Protein AF-A0A0B1SS62-F1 (afdb_monomer)

InterPro domains:
  IPR000436 Sushi/SCR/CCP domain [PS50923] (1-24)
  IPR000436 Sushi/SCR/CCP domain [cd00033] (1-22)
  IPR035976 Sushi/SCR/CCP superfamily [SSF57535] (2-29)

Radius of gyration: 26.05 Å; Cα contacts (8 Å, |Δi|>4): 230; chains: 1; bounding box: 63×24×85 Å

Organism: Oesophagostomum dentatum (NCBI:txid61180)

Nearest PDB structures (foldseek):
  4kkd-assembly2_B  TM=5.296E-01  e=1.586E-02  Homo sapiens
  2qy0-assembly1_C  TM=4.701E-01  e=7.413E-02  Homo sapiens
  2qy0-assembly1_A  TM=4.670E-01  e=7.413E-02  Homo sapiens
  7mzt-assembly1_A  TM=5.098E-01  e=3.868E-01  Homo sapiens
  1e5g-assembly1_A  TM=4.797E-01  e=6.708E-01  Vaccinia virus Copenhagen

Mean predicted aligned error: 11.36 Å

Solvent-accessible surface area (backbone atoms only — not comparable to full-atom values): 8172 Å² total; per-residue (Å²): 112,52,69,59,96,72,79,49,80,45,98,87,77,45,62,79,62,67,86,52,45,81,61,85,54,64,12,77,36,63,77,67,36,80,94,50,24,36,41,44,46,70,80,35,73,60,32,47,62,77,39,71,32,38,50,45,45,72,33,87,63,9,52,57,63,95,46,80,73,62,37,38,33,36,20,39,82,58,76,42,97,88,74,48,46,54,37,55,52,74,75,83,93,68,40,53,64,41,68,71,53,81,78,82,90,50,93,54,54,44,78,50,59,66,94,83,50,43,38,85,83,54,65,70,48,78,45,76,55,75,87,124

Structure (mmCIF, N/CA/C/O backbone):
data_AF-A0A0B1SS62-F1
#
_entry.id   AF-A0A0B1SS62-F1
#
loop_
_atom_site.group_PDB
_atom_site.id
_atom_site.type_symbol
_atom_site.label_atom_id
_atom_site.label_alt_id
_atom_site.label_comp_id
_atom_site.label_asym_id
_atom_site.label_entity_id
_atom_site.label_seq_id
_atom_site.pdbx_PDB_ins_code
_atom_site.Cartn_x
_atom_site.Cartn_y
_atom_s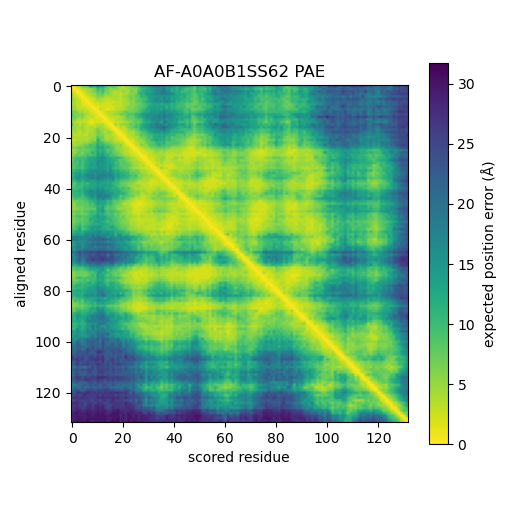ite.Cartn_z
_atom_site.occupancy
_atom_site.B_iso_or_equiv
_atom_site.auth_seq_id
_atom_site.auth_comp_id
_atom_site.auth_asym_id
_atom_site.auth_atom_id
_atom_site.pdbx_PDB_model_num
ATOM 1 N N . MET A 1 1 ? -13.873 -5.928 16.257 1.00 73.50 1 MET A N 1
ATOM 2 C CA . MET A 1 1 ? -14.936 -5.402 17.144 1.00 73.50 1 MET A CA 1
ATOM 3 C C . MET A 1 1 ? -14.790 -6.056 18.505 1.00 73.50 1 MET A C 1
ATOM 5 O O . MET A 1 1 ? -14.318 -7.184 18.557 1.00 73.50 1 MET A O 1
ATOM 9 N N . MET A 1 2 ? -15.116 -5.360 19.589 1.00 80.25 2 MET A N 1
ATOM 10 C CA . MET A 1 2 ? -15.029 -5.919 20.940 1.00 80.25 2 MET A CA 1
ATOM 11 C C . MET A 1 2 ? -16.283 -5.563 21.739 1.00 80.25 2 MET A C 1
ATOM 13 O O . MET A 1 2 ? -16.596 -4.390 21.922 1.00 80.25 2 MET A O 1
ATOM 17 N N . GLY A 1 3 ? -17.017 -6.585 22.173 1.00 82.12 3 GLY A N 1
ATOM 18 C CA . GLY A 1 3 ? -18.322 -6.451 22.822 1.00 82.12 3 GLY A CA 1
ATOM 19 C C . GLY A 1 3 ? -19.383 -7.363 22.194 1.00 82.12 3 GLY A C 1
ATOM 20 O O . GLY A 1 3 ? -19.057 -8.136 21.292 1.00 82.12 3 GLY A O 1
ATOM 21 N N . PRO A 1 4 ? -20.632 -7.300 22.683 1.00 82.12 4 PRO A N 1
ATOM 22 C CA . PRO A 1 4 ? -21.727 -8.143 22.207 1.00 82.12 4 PRO A CA 1
ATOM 23 C C . PRO A 1 4 ? -22.203 -7.734 20.802 1.00 82.12 4 PRO A C 1
ATOM 25 O O . PRO A 1 4 ? -22.292 -6.546 20.495 1.00 82.12 4 PRO A O 1
ATOM 28 N N . GLU A 1 5 ? -22.540 -8.721 19.962 1.00 82.19 5 GLU A N 1
ATOM 29 C CA . GLU A 1 5 ? -23.050 -8.493 18.595 1.00 82.19 5 GLU A CA 1
ATOM 30 C C . GLU A 1 5 ? -24.480 -7.934 18.575 1.00 82.19 5 GLU A C 1
ATOM 32 O O . GLU A 1 5 ? -24.877 -7.260 17.628 1.00 82.19 5 GLU A O 1
ATOM 37 N N . PHE A 1 6 ? -25.252 -8.181 19.635 1.00 84.06 6 PHE A N 1
ATOM 38 C CA . PHE A 1 6 ? -26.603 -7.660 19.793 1.00 84.06 6 PHE A CA 1
ATOM 39 C C . PHE A 1 6 ? -26.855 -7.223 21.235 1.00 84.06 6 PHE A C 1
ATOM 41 O O . PHE A 1 6 ? -26.345 -7.809 22.190 1.00 84.06 6 PHE A O 1
ATOM 48 N N . LEU A 1 7 ? -27.677 -6.187 21.387 1.00 90.25 7 LEU A N 1
ATOM 49 C CA . LEU A 1 7 ? -28.148 -5.696 22.674 1.00 90.25 7 LEU A CA 1
ATOM 50 C C . LEU A 1 7 ? -29.660 -5.839 22.742 1.00 90.25 7 LEU A C 1
ATOM 52 O O . LEU A 1 7 ? -30.372 -5.489 21.802 1.00 90.25 7 LEU A O 1
ATOM 56 N N . GLN A 1 8 ? -30.147 -6.334 23.876 1.00 91.12 8 GLN A N 1
ATOM 57 C CA . GLN A 1 8 ? -31.572 -6.504 24.125 1.00 91.12 8 GLN A CA 1
ATOM 58 C C . GLN A 1 8 ? -32.011 -5.599 25.274 1.00 91.12 8 GLN A C 1
ATOM 60 O O . GLN A 1 8 ? -31.356 -5.559 26.317 1.00 91.12 8 GLN A O 1
ATOM 65 N N . CYS A 1 9 ? -33.118 -4.885 25.081 1.00 92.12 9 CYS A N 1
ATOM 66 C CA . CYS A 1 9 ? -33.763 -4.120 26.141 1.00 92.12 9 CYS A CA 1
ATOM 67 C C . CYS A 1 9 ? -34.567 -5.076 27.034 1.00 92.12 9 CYS A C 1
ATOM 69 O O . CYS A 1 9 ? -35.380 -5.860 26.536 1.00 92.12 9 CYS A O 1
ATOM 71 N N . LEU A 1 10 ? -34.305 -5.050 28.339 1.00 93.19 10 LEU A N 1
ATOM 72 C CA . LEU A 1 10 ? -35.015 -5.849 29.335 1.00 93.19 10 LEU A CA 1
ATOM 73 C C . LEU A 1 10 ? -36.288 -5.130 29.806 1.00 93.19 10 LEU A C 1
ATOM 75 O O . LEU A 1 10 ? -36.411 -3.912 29.699 1.00 93.19 10 LEU A O 1
ATOM 79 N N . SER A 1 11 ? -37.219 -5.883 30.398 1.00 93.62 11 SER A N 1
ATOM 80 C CA . SER A 1 11 ? -38.458 -5.347 30.988 1.00 93.62 11 SER A CA 1
ATOM 81 C C . SER A 1 11 ? -38.222 -4.351 32.128 1.00 93.62 11 SER A C 1
ATOM 83 O O . SER A 1 11 ? -39.097 -3.545 32.420 1.00 93.62 11 SER A O 1
ATOM 85 N N . ASP A 1 12 ? -37.039 -4.391 32.742 1.00 93.44 12 ASP A N 1
ATOM 86 C CA . ASP A 1 12 ? -36.588 -3.456 33.780 1.00 93.44 12 ASP A CA 1
ATOM 87 C C . ASP A 1 12 ? -36.119 -2.099 33.207 1.00 93.44 12 ASP A C 1
ATOM 89 O O . ASP A 1 12 ? -35.700 -1.213 33.946 1.00 93.44 12 ASP A O 1
ATOM 93 N N . GLY A 1 13 ? -36.148 -1.924 31.878 1.00 91.19 13 GLY A N 1
ATOM 94 C CA . GLY A 1 13 ? -35.708 -0.700 31.196 1.00 91.19 13 GLY A CA 1
ATOM 95 C C . GLY A 1 13 ? -34.190 -0.572 31.026 1.00 91.19 13 GLY A C 1
ATOM 96 O O . GLY A 1 13 ? -33.708 0.456 30.555 1.00 91.19 13 GLY A O 1
ATOM 97 N N . MET A 1 14 ? -33.428 -1.608 31.386 1.00 92.56 14 MET A N 1
ATOM 98 C CA . MET A 1 14 ? -31.974 -1.676 31.208 1.00 92.56 14 MET A CA 1
ATOM 99 C C . MET A 1 14 ? -31.587 -2.498 29.972 1.00 92.56 14 MET A C 1
ATOM 101 O O . MET A 1 14 ? -32.334 -3.366 29.522 1.00 92.56 14 MET A O 1
ATOM 105 N N . TRP A 1 15 ? -30.393 -2.248 29.432 1.00 89.69 15 TRP A N 1
ATOM 106 C CA . TRP A 1 15 ? -29.810 -3.049 28.352 1.00 89.69 15 TRP A CA 1
ATOM 107 C C . TRP A 1 15 ? -29.090 -4.286 28.905 1.00 89.69 15 TRP A C 1
ATOM 109 O O . TRP A 1 15 ? -28.407 -4.200 29.922 1.00 89.69 15 TRP A O 1
ATOM 119 N N . ASN A 1 16 ? -29.188 -5.425 28.209 1.00 89.75 16 ASN A N 1
ATOM 120 C CA . ASN A 1 16 ? -28.555 -6.706 28.578 1.00 89.75 16 ASN A CA 1
ATOM 121 C C . ASN A 1 16 ? -27.026 -6.735 28.338 1.00 89.75 16 ASN A C 1
ATOM 123 O O . ASN A 1 16 ? -26.435 -7.778 28.079 1.00 89.75 16 ASN A O 1
ATOM 127 N N . GLY A 1 17 ? -26.380 -5.572 28.341 1.00 85.56 17 GLY A N 1
ATOM 128 C CA . GLY A 1 17 ? -24.967 -5.409 28.028 1.00 85.56 17 GLY A CA 1
ATOM 129 C C . GLY A 1 17 ? -24.618 -3.967 27.678 1.00 85.56 17 GLY A C 1
ATOM 130 O O . GLY A 1 17 ? -25.476 -3.083 27.642 1.00 85.56 17 GLY A O 1
ATOM 131 N N . THR A 1 18 ? -23.340 -3.735 27.406 1.00 86.75 18 THR A N 1
ATOM 132 C CA . THR A 1 18 ? -22.802 -2.430 27.008 1.00 86.75 18 THR A CA 1
ATOM 133 C C . THR A 1 18 ? -22.655 -2.343 25.493 1.00 86.75 18 THR A C 1
ATOM 135 O O . THR A 1 18 ? -22.432 -3.355 24.827 1.00 86.75 18 THR A O 1
ATOM 138 N N . ALA A 1 19 ? -22.740 -1.126 24.948 1.00 84.38 19 ALA A N 1
ATOM 139 C CA . ALA A 1 19 ? -22.456 -0.871 23.538 1.00 84.38 19 ALA A CA 1
ATOM 140 C C . ALA A 1 19 ? -21.085 -1.454 23.141 1.00 84.38 19 ALA A C 1
ATOM 142 O O . ALA A 1 19 ? -20.107 -1.239 23.867 1.00 84.38 19 ALA A O 1
ATOM 143 N N . PRO A 1 20 ? -20.996 -2.197 22.023 1.00 86.31 20 PRO A N 1
ATOM 144 C CA . PRO A 1 20 ? -19.726 -2.722 21.555 1.00 86.31 20 PRO A CA 1
ATOM 145 C C . PRO A 1 20 ? -18.805 -1.590 21.095 1.00 86.31 20 PRO A C 1
ATOM 147 O O . PRO A 1 20 ? -19.249 -0.556 20.596 1.00 86.31 20 PRO A O 1
ATOM 150 N N . PHE A 1 21 ? -17.501 -1.813 21.226 1.00 84.12 21 PHE A N 1
ATOM 151 C CA . PHE A 1 21 ? -16.473 -0.899 20.750 1.00 84.12 21 PHE A CA 1
ATOM 152 C C . PHE A 1 21 ? -15.942 -1.342 19.383 1.00 84.12 21 PHE A C 1
ATOM 154 O O . PHE A 1 21 ? -15.584 -2.508 19.157 1.00 84.12 21 PHE A O 1
ATOM 161 N N . CYS A 1 22 ? -15.842 -0.379 18.467 1.00 82.75 22 CYS A N 1
ATOM 162 C CA . CYS A 1 22 ? -15.174 -0.562 17.187 1.00 82.75 22 CYS A CA 1
ATOM 163 C C . CYS A 1 22 ? -13.665 -0.415 17.379 1.00 82.75 22 CYS A C 1
ATOM 165 O O . CYS A 1 22 ? -13.167 0.666 17.687 1.00 82.75 22 CYS A O 1
ATOM 167 N N . LEU A 1 23 ? -12.939 -1.514 17.182 1.00 82.12 23 LEU A N 1
ATOM 168 C CA . LEU A 1 23 ? -11.488 -1.464 17.063 1.00 82.12 23 LEU A CA 1
ATOM 169 C C . LEU A 1 23 ? -11.123 -0.946 15.669 1.00 82.12 23 LEU A C 1
ATOM 171 O O . LEU A 1 23 ? -11.725 -1.410 14.697 1.00 82.12 23 LEU A O 1
ATOM 175 N N . PRO A 1 24 ? -10.158 -0.019 15.554 1.00 79.38 24 PRO A N 1
ATOM 176 C CA . PRO A 1 24 ? -9.687 0.434 14.258 1.00 79.38 24 PRO A CA 1
ATOM 177 C C . PRO A 1 24 ? -9.053 -0.744 13.520 1.00 79.38 24 PRO A C 1
ATOM 179 O O . PRO A 1 24 ? -8.154 -1.407 14.038 1.00 79.38 24 PRO A O 1
ATOM 182 N N . ALA A 1 25 ? -9.533 -1.005 12.309 1.00 84.94 25 ALA A N 1
ATOM 183 C CA . ALA A 1 25 ? -8.927 -2.004 11.451 1.00 84.94 25 ALA A CA 1
ATOM 184 C C . ALA A 1 25 ? -7.561 -1.524 10.952 1.00 84.94 25 ALA A C 1
ATOM 186 O O . ALA A 1 25 ? -7.338 -0.326 10.737 1.00 84.94 25 ALA A O 1
ATOM 187 N N . THR A 1 26 ? -6.649 -2.470 10.763 1.00 89.69 26 THR A N 1
ATOM 188 C CA . THR A 1 26 ? -5.303 -2.210 10.260 1.00 89.69 26 THR A CA 1
ATOM 189 C C . THR A 1 26 ? -5.010 -3.113 9.071 1.00 89.69 26 THR A C 1
ATOM 191 O O . THR A 1 26 ? -5.347 -4.294 9.060 1.00 89.69 26 THR A O 1
ATOM 194 N N . CYS A 1 27 ? -4.376 -2.543 8.054 1.00 89.75 27 CYS A N 1
ATOM 195 C CA . CYS A 1 27 ? -3.832 -3.276 6.924 1.00 89.75 27 CYS A CA 1
ATOM 196 C C . CYS A 1 27 ? -2.356 -3.581 7.164 1.00 89.75 27 CYS A C 1
ATOM 198 O O . CYS A 1 27 ? -1.636 -2.803 7.801 1.00 89.75 27 CYS A O 1
ATOM 200 N N . GLN A 1 28 ? -1.885 -4.675 6.572 1.00 88.75 28 GLN A N 1
ATOM 201 C CA . GLN A 1 28 ? -0.459 -4.956 6.473 1.00 88.75 28 GLN A CA 1
ATOM 202 C C . GLN A 1 28 ? 0.221 -3.839 5.673 1.00 88.75 28 GLN A C 1
ATOM 204 O O . GLN A 1 28 ? -0.136 -3.590 4.524 1.00 88.75 28 GLN A O 1
ATOM 209 N N . GLY A 1 29 ? 1.184 -3.159 6.290 1.00 85.94 29 GLY A N 1
ATOM 210 C CA . GLY A 1 29 ? 1.990 -2.134 5.640 1.00 85.94 29 GLY A CA 1
ATOM 211 C C . GLY A 1 29 ? 3.023 -2.736 4.692 1.00 85.94 29 GLY A C 1
ATOM 212 O O . GLY A 1 29 ? 3.335 -3.930 4.751 1.00 85.94 29 GLY A O 1
ATOM 213 N N . LEU A 1 30 ? 3.559 -1.895 3.811 1.00 86.19 30 LEU A N 1
ATOM 214 C CA . LEU A 1 30 ? 4.626 -2.284 2.899 1.00 86.19 30 LEU A CA 1
ATOM 215 C C . LEU A 1 30 ? 5.993 -2.035 3.524 1.00 86.19 30 LEU A C 1
ATOM 217 O O . LEU A 1 30 ? 6.207 -1.039 4.212 1.00 86.19 30 LEU A O 1
ATOM 221 N N . LYS A 1 31 ? 6.938 -2.913 3.199 1.00 86.19 31 LYS A N 1
ATOM 222 C CA . LYS A 1 31 ? 8.341 -2.740 3.555 1.00 86.19 31 LYS A CA 1
ATOM 223 C C . LYS A 1 31 ? 9.113 -2.140 2.385 1.00 86.19 31 LYS A C 1
ATOM 225 O O . LYS A 1 31 ? 8.828 -2.439 1.225 1.00 86.19 31 LYS A O 1
ATOM 230 N N . ASN A 1 32 ? 10.109 -1.323 2.704 1.00 87.44 32 ASN A N 1
ATOM 231 C CA . ASN A 1 32 ? 11.088 -0.864 1.731 1.00 87.44 32 ASN A CA 1
ATOM 232 C C . ASN A 1 32 ? 11.829 -2.055 1.081 1.00 87.44 32 ASN A C 1
ATOM 234 O O . ASN A 1 32 ? 12.026 -3.113 1.684 1.00 87.44 32 ASN A O 1
ATOM 238 N N . ASN A 1 33 ? 12.228 -1.893 -0.179 1.00 87.44 33 ASN A N 1
ATOM 239 C CA . ASN A 1 33 ? 13.051 -2.870 -0.882 1.00 87.44 33 ASN A CA 1
ATOM 240 C C . ASN A 1 33 ? 14.130 -2.157 -1.701 1.00 87.44 33 ASN A C 1
ATOM 242 O O . ASN A 1 33 ? 13.934 -1.789 -2.863 1.00 87.44 33 ASN A O 1
ATOM 246 N N . SER A 1 34 ? 15.301 -1.997 -1.083 1.00 85.12 34 SER A N 1
ATOM 247 C CA . SER A 1 34 ? 16.458 -1.330 -1.686 1.00 85.12 34 SER A CA 1
ATOM 248 C C . SER A 1 34 ? 17.012 -2.058 -2.913 1.00 85.12 34 SER A C 1
ATOM 250 O O . SER A 1 34 ? 17.583 -1.410 -3.780 1.00 85.12 34 SER A O 1
ATOM 252 N N . SER A 1 35 ? 16.817 -3.376 -3.044 1.00 83.06 35 SER A N 1
ATOM 253 C CA . SER A 1 35 ? 17.244 -4.136 -4.233 1.00 83.06 35 SER A CA 1
ATOM 254 C C . SER A 1 35 ? 16.442 -3.773 -5.486 1.00 83.06 35 SER A C 1
ATOM 256 O O . SER A 1 35 ? 16.872 -4.048 -6.608 1.00 83.06 35 SER A O 1
ATOM 258 N N . VAL A 1 36 ? 15.261 -3.180 -5.300 1.00 82.75 36 VAL A N 1
ATOM 259 C CA . VAL A 1 36 ? 14.365 -2.747 -6.375 1.00 82.75 36 VAL A CA 1
ATOM 260 C C . VAL A 1 36 ? 14.253 -1.226 -6.468 1.00 82.75 36 VAL A C 1
ATOM 262 O O . VAL A 1 36 ? 13.755 -0.711 -7.466 1.00 82.75 36 VAL A O 1
ATOM 265 N N . GLY A 1 37 ? 14.778 -0.502 -5.481 1.00 84.25 37 GLY A N 1
ATOM 266 C CA . GLY A 1 37 ? 14.581 0.937 -5.363 1.00 84.25 37 GLY A CA 1
ATOM 267 C C . GLY A 1 37 ? 13.183 1.310 -4.892 1.00 84.25 37 GLY A C 1
ATOM 268 O O . GLY A 1 37 ? 12.748 2.425 -5.148 1.00 84.25 37 GLY A O 1
ATOM 269 N N . LEU A 1 38 ? 12.460 0.388 -4.256 1.00 88.38 38 LEU A N 1
ATOM 270 C CA . LEU A 1 38 ? 11.119 0.628 -3.737 1.00 88.38 38 LEU A CA 1
ATOM 271 C C . LEU A 1 38 ? 11.225 1.270 -2.351 1.00 88.38 38 LEU A C 1
ATOM 273 O O . LEU A 1 38 ? 11.645 0.621 -1.390 1.00 88.38 38 LEU A O 1
ATOM 277 N N . PHE A 1 39 ? 10.816 2.528 -2.242 1.00 88.69 39 PHE A N 1
ATOM 278 C CA . PHE A 1 39 ? 10.732 3.255 -0.983 1.00 88.69 39 PHE A CA 1
ATOM 279 C C . PHE A 1 39 ? 9.273 3.537 -0.632 1.00 88.69 39 PHE A C 1
ATOM 281 O O . PHE A 1 39 ? 8.490 3.922 -1.498 1.00 88.69 39 PHE A O 1
ATOM 288 N N . VAL A 1 40 ? 8.904 3.347 0.635 1.00 89.19 40 VAL A N 1
ATOM 289 C CA . VAL A 1 40 ? 7.537 3.572 1.115 1.00 89.19 40 VAL A CA 1
ATOM 290 C C . VAL A 1 40 ? 7.570 4.537 2.290 1.00 89.19 40 VAL A C 1
ATOM 292 O O . VAL A 1 40 ? 8.383 4.372 3.196 1.00 89.19 40 VAL A O 1
ATOM 295 N N . SER A 1 41 ? 6.688 5.536 2.281 1.00 88.62 41 SER A N 1
ATOM 296 C CA . SER A 1 41 ? 6.566 6.511 3.364 1.00 88.62 41 SER A CA 1
ATOM 297 C C . SER A 1 41 ? 5.100 6.726 3.764 1.00 88.62 41 SER A C 1
ATOM 299 O O . SER A 1 41 ? 4.288 7.042 2.887 1.00 88.62 41 SER A O 1
ATOM 301 N N . PRO A 1 42 ? 4.740 6.596 5.057 1.00 85.12 42 PRO A N 1
ATOM 302 C CA . PRO A 1 42 ? 5.616 6.260 6.185 1.00 85.12 42 PRO A CA 1
ATOM 303 C C . PRO A 1 42 ? 5.972 4.760 6.243 1.00 85.12 42 PRO A C 1
ATOM 305 O O . PRO A 1 42 ? 5.157 3.906 5.894 1.00 85.12 42 PRO A O 1
ATOM 308 N N . GLU A 1 43 ? 7.178 4.435 6.721 1.00 81.62 43 GLU A N 1
ATOM 309 C CA . GLU A 1 43 ? 7.660 3.053 6.884 1.00 81.62 43 GLU A CA 1
ATOM 310 C C . GLU A 1 43 ? 7.048 2.402 8.135 1.00 81.62 43 GLU A C 1
ATOM 312 O O . GLU A 1 43 ? 7.701 2.205 9.157 1.00 81.62 43 GLU A O 1
ATOM 317 N N . ASN A 1 44 ? 5.752 2.106 8.073 1.00 85.56 44 ASN A N 1
ATOM 318 C CA . ASN A 1 44 ? 5.049 1.388 9.128 1.00 85.56 44 ASN A CA 1
ATOM 319 C C . ASN A 1 44 ? 4.721 -0.035 8.687 1.00 85.56 44 ASN A C 1
ATOM 321 O O . ASN A 1 44 ? 4.209 -0.261 7.592 1.00 85.56 44 ASN A O 1
ATOM 325 N N . SER A 1 45 ? 4.922 -0.993 9.594 1.00 84.75 45 SER A N 1
ATOM 326 C CA . SER A 1 45 ? 4.502 -2.383 9.387 1.00 84.75 45 SER A CA 1
ATOM 327 C C . SER A 1 45 ? 2.980 -2.540 9.320 1.00 84.75 45 SER A C 1
ATOM 329 O O . SER A 1 45 ? 2.498 -3.521 8.761 1.00 84.75 45 SER A O 1
ATOM 331 N N . THR A 1 46 ? 2.217 -1.594 9.873 1.00 89.19 46 THR A N 1
ATOM 332 C CA . THR A 1 46 ? 0.747 -1.598 9.881 1.00 89.19 46 THR A CA 1
ATOM 333 C C . THR A 1 46 ? 0.201 -0.216 9.559 1.00 89.19 46 THR A C 1
ATOM 335 O O . THR A 1 46 ? 0.663 0.779 10.115 1.00 89.19 46 THR A O 1
ATOM 338 N N . VAL A 1 47 ? -0.814 -0.164 8.702 1.00 90.12 47 VAL A N 1
ATOM 339 C CA . VAL A 1 47 ? -1.466 1.072 8.253 1.00 90.12 47 VAL A CA 1
ATOM 340 C C . VAL A 1 47 ? -2.895 1.070 8.777 1.00 90.12 47 VAL A C 1
ATOM 342 O O . VAL A 1 47 ? -3.621 0.103 8.564 1.00 90.12 47 VAL A O 1
ATOM 345 N N . ALA A 1 48 ? -3.305 2.119 9.490 1.00 90.38 48 ALA A N 1
ATOM 346 C CA . ALA A 1 48 ? -4.681 2.221 9.972 1.00 90.38 48 ALA A CA 1
ATOM 347 C C . ALA A 1 48 ? -5.660 2.419 8.804 1.00 90.38 48 ALA A C 1
ATOM 349 O O . ALA A 1 48 ? -5.309 3.012 7.784 1.00 90.38 48 ALA A O 1
ATOM 350 N N . HIS A 1 49 ? -6.894 1.944 8.958 1.00 89.94 49 HIS A N 1
ATOM 351 C CA . HIS A 1 49 ? -7.947 2.140 7.964 1.00 89.94 49 HIS A CA 1
ATOM 352 C C . HIS A 1 49 ? -8.119 3.625 7.593 1.00 89.94 49 HIS A C 1
ATOM 354 O O . HIS A 1 49 ? -8.193 4.486 8.471 1.00 89.94 49 HIS A O 1
ATOM 360 N N . GLY A 1 50 ? -8.160 3.922 6.291 1.00 87.62 50 GLY A N 1
ATOM 361 C CA . GLY A 1 50 ? -8.225 5.283 5.748 1.00 87.62 50 GLY A CA 1
ATOM 362 C C . GLY A 1 50 ? -6.903 6.063 5.763 1.00 87.62 50 GLY A C 1
ATOM 363 O O . GLY A 1 50 ? -6.872 7.215 5.339 1.00 87.62 50 GLY A O 1
ATOM 364 N N . GLN A 1 51 ? -5.799 5.482 6.245 1.00 89.75 51 GLN A N 1
ATOM 365 C CA . GLN A 1 51 ? -4.470 6.068 6.062 1.00 89.75 51 GLN A CA 1
ATOM 366 C C . GLN A 1 51 ? -3.903 5.688 4.695 1.00 89.75 51 GLN A C 1
ATOM 368 O O . GLN A 1 51 ? -4.117 4.574 4.202 1.00 89.75 51 GLN A O 1
ATOM 373 N N . ASN A 1 52 ? -3.136 6.614 4.117 1.00 88.38 52 ASN A N 1
ATOM 374 C CA . ASN A 1 52 ? -2.408 6.389 2.881 1.00 88.38 52 ASN A CA 1
ATOM 375 C C . ASN A 1 52 ? -0.905 6.219 3.126 1.00 88.38 52 ASN A C 1
ATOM 377 O O . ASN A 1 52 ? -0.331 6.733 4.085 1.00 88.38 52 ASN A O 1
ATOM 381 N N . VAL A 1 53 ? -0.275 5.461 2.238 1.00 89.62 53 VAL A N 1
ATOM 382 C CA . VAL A 1 53 ? 1.174 5.319 2.148 1.00 89.62 53 VAL A CA 1
ATOM 383 C C . VAL A 1 53 ? 1.607 5.707 0.747 1.00 89.62 53 VAL A C 1
ATOM 385 O O . VAL A 1 53 ? 0.956 5.353 -0.233 1.00 89.62 53 VAL A O 1
ATOM 388 N N . SER A 1 54 ? 2.703 6.443 0.655 1.00 88.31 54 SER A N 1
ATOM 389 C CA . SER A 1 54 ? 3.326 6.845 -0.603 1.00 88.31 54 SER A CA 1
ATOM 390 C C . SER A 1 54 ? 4.407 5.846 -1.001 1.00 88.31 54 SER A C 1
ATOM 392 O O . SER A 1 54 ? 5.146 5.354 -0.152 1.00 88.31 54 SER A O 1
ATOM 394 N N . ILE A 1 55 ? 4.484 5.537 -2.289 1.00 87.56 55 ILE A N 1
ATOM 395 C CA . ILE A 1 55 ? 5.414 4.600 -2.906 1.00 87.56 55 ILE A CA 1
ATOM 396 C C . ILE A 1 55 ? 6.254 5.378 -3.910 1.00 87.56 55 ILE A C 1
ATOM 398 O O . ILE A 1 55 ? 5.734 5.964 -4.857 1.00 87.56 55 ILE A O 1
ATOM 402 N N . VAL A 1 56 ? 7.566 5.344 -3.725 1.00 86.75 56 VAL A N 1
ATOM 403 C CA . VAL A 1 56 ? 8.532 6.041 -4.567 1.00 86.75 56 VAL A CA 1
ATOM 404 C C . VAL A 1 56 ? 9.545 5.032 -5.088 1.00 86.75 56 VAL A C 1
ATOM 406 O O . VAL A 1 56 ? 10.214 4.357 -4.310 1.00 86.75 56 VAL A O 1
ATOM 409 N N . CYS A 1 57 ? 9.666 4.941 -6.410 1.00 87.38 57 CYS A N 1
ATOM 410 C CA . CYS A 1 57 ? 10.700 4.146 -7.063 1.00 87.38 57 CYS A CA 1
ATOM 411 C C . CYS A 1 57 ? 11.916 5.039 -7.348 1.00 87.38 57 CYS A C 1
ATOM 413 O O . CYS A 1 57 ? 11.800 6.028 -8.069 1.00 87.38 57 CYS A O 1
ATOM 415 N N . THR A 1 58 ? 13.075 4.716 -6.777 1.00 85.81 58 THR A N 1
ATOM 416 C CA . THR A 1 58 ? 14.302 5.527 -6.891 1.00 85.81 58 THR A CA 1
ATOM 417 C C . THR A 1 58 ? 15.211 5.102 -8.047 1.00 85.81 58 THR A C 1
ATOM 419 O O . THR A 1 58 ? 16.073 5.868 -8.472 1.00 85.81 58 THR A O 1
ATOM 422 N N . HIS A 1 59 ? 15.032 3.892 -8.583 1.00 85.50 59 HIS A N 1
ATOM 423 C CA . HIS A 1 59 ? 15.842 3.374 -9.684 1.00 85.50 59 HIS A CA 1
ATOM 424 C C . HIS A 1 59 ? 15.347 3.898 -11.039 1.00 85.50 59 HIS A C 1
ATOM 426 O O . HIS A 1 59 ? 14.204 3.672 -11.423 1.00 85.50 59 HIS A O 1
ATOM 432 N N . GLN A 1 60 ? 16.243 4.515 -11.818 1.00 77.19 60 GLN A N 1
ATOM 433 C CA . GLN A 1 60 ? 15.929 5.079 -13.144 1.00 77.19 60 GLN A CA 1
ATOM 434 C C . GLN A 1 60 ? 15.379 4.034 -14.130 1.00 77.19 60 GLN A C 1
ATOM 436 O O . GLN A 1 60 ? 14.505 4.325 -14.938 1.00 77.19 60 GLN A O 1
ATOM 441 N N . ASN A 1 61 ? 15.862 2.794 -14.042 1.00 79.69 61 ASN A N 1
ATOM 442 C CA . ASN A 1 61 ? 15.450 1.681 -14.901 1.00 79.69 61 ASN A CA 1
ATOM 443 C C . ASN A 1 61 ? 14.195 0.943 -14.397 1.00 79.69 61 ASN A C 1
ATOM 445 O O . ASN A 1 61 ? 13.787 -0.052 -14.999 1.00 79.69 61 ASN A O 1
ATOM 449 N N . ARG A 1 62 ? 13.612 1.393 -13.280 1.00 82.88 62 ARG A N 1
ATOM 450 C CA . ARG A 1 62 ? 12.408 0.831 -12.656 1.00 82.88 62 ARG A CA 1
ATOM 451 C C . ARG A 1 62 ? 11.447 1.964 -12.296 1.00 82.88 62 ARG A C 1
ATOM 453 O O . ARG A 1 62 ? 11.319 2.303 -11.119 1.00 82.88 62 ARG A O 1
ATOM 460 N N . PRO A 1 63 ? 10.817 2.606 -13.294 1.00 79.19 63 PRO A N 1
ATOM 461 C CA . PRO A 1 63 ? 9.857 3.661 -13.018 1.00 79.19 63 PRO A CA 1
ATOM 462 C C . PRO A 1 63 ? 8.664 3.108 -12.232 1.00 79.19 63 PRO A C 1
ATOM 464 O O . PRO A 1 63 ? 8.268 1.950 -12.389 1.00 79.19 63 PRO A O 1
ATOM 467 N N . ALA A 1 64 ? 8.069 3.959 -11.397 1.00 74.75 64 ALA A N 1
ATOM 468 C CA . ALA A 1 64 ? 6.783 3.645 -10.795 1.00 74.75 64 ALA A CA 1
ATOM 469 C C . ALA A 1 64 ? 5.737 3.426 -11.898 1.00 74.75 64 ALA A C 1
ATOM 471 O O . ALA A 1 64 ? 5.818 4.014 -12.980 1.00 74.75 64 ALA A O 1
ATOM 472 N N . HIS A 1 65 ? 4.742 2.584 -11.622 1.00 74.50 65 HIS A N 1
ATOM 473 C CA . HIS A 1 65 ? 3.640 2.370 -12.555 1.00 74.50 65 HIS A CA 1
ATOM 474 C C . HIS A 1 65 ? 3.012 3.721 -12.948 1.00 74.50 65 HIS A C 1
ATOM 476 O O . HIS A 1 65 ? 2.737 4.547 -12.081 1.00 74.50 65 HIS A O 1
ATOM 482 N N . SER A 1 6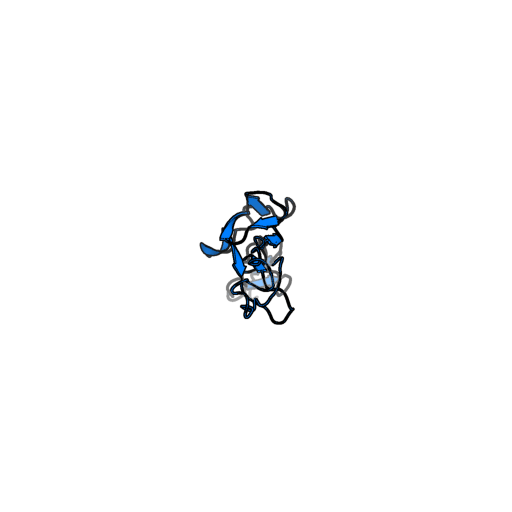6 ? 2.765 3.931 -14.247 1.00 64.94 66 SER A N 1
ATOM 483 C CA . SER A 1 66 ? 2.392 5.235 -14.840 1.00 64.94 66 SER A CA 1
ATOM 484 C C . SER A 1 66 ? 1.043 5.821 -14.384 1.00 64.94 66 SER A C 1
ATOM 486 O O . SER A 1 66 ? 0.596 6.828 -14.934 1.00 64.94 66 SER A O 1
ATOM 488 N N . SER A 1 67 ? 0.350 5.211 -13.423 1.00 66.75 67 SER A N 1
ATOM 489 C CA . SER A 1 67 ? -0.900 5.741 -12.889 1.00 66.75 67 SER A CA 1
ATOM 490 C C . SER A 1 67 ? -0.643 6.588 -11.634 1.00 66.75 67 SER A C 1
ATOM 492 O O . SER A 1 67 ? 0.034 6.132 -10.714 1.00 66.75 67 SER A O 1
ATOM 494 N N . PRO A 1 68 ? -1.233 7.794 -11.527 1.00 63.44 68 PRO A N 1
ATOM 495 C CA . PRO A 1 68 ? -1.079 8.657 -10.348 1.00 63.44 68 PRO A CA 1
ATOM 496 C C . PRO A 1 68 ? -1.598 7.989 -9.063 1.00 63.44 68 PRO A C 1
ATOM 498 O O . PRO A 1 68 ? -1.046 8.190 -7.986 1.00 63.44 68 PRO A O 1
ATOM 501 N N . LEU A 1 69 ? -2.596 7.110 -9.200 1.00 61.88 69 LEU A N 1
ATOM 502 C CA . LEU A 1 69 ? -3.135 6.258 -8.134 1.00 61.88 69 LEU A CA 1
ATOM 503 C C . LEU A 1 69 ? -2.205 5.091 -7.757 1.00 61.88 69 LEU A C 1
ATOM 505 O O . LEU A 1 69 ? -2.434 4.429 -6.755 1.00 61.88 69 LEU A O 1
ATOM 509 N N . SER A 1 70 ? -1.165 4.802 -8.547 1.00 65.69 70 SER A N 1
ATOM 510 C CA . SER A 1 70 ? -0.180 3.777 -8.190 1.00 65.69 70 SER A CA 1
ATOM 511 C C . SER A 1 70 ? 0.893 4.297 -7.236 1.00 65.69 70 SER A C 1
ATOM 513 O O . SER A 1 70 ? 1.530 3.477 -6.577 1.00 65.69 70 SER A O 1
ATOM 515 N N . SER A 1 71 ? 1.074 5.619 -7.151 1.00 78.94 71 SER A N 1
ATOM 516 C CA . SER A 1 71 ? 2.056 6.272 -6.275 1.00 78.94 71 SER A CA 1
ATOM 517 C C . SER A 1 71 ? 1.644 6.247 -4.803 1.00 78.94 71 SER A C 1
ATOM 519 O O . SER A 1 71 ? 2.480 6.393 -3.922 1.00 78.94 71 SER A O 1
ATOM 521 N N . PHE A 1 72 ? 0.365 6.028 -4.502 1.00 85.50 72 PHE A N 1
ATOM 522 C CA . PHE A 1 72 ? -0.094 5.864 -3.130 1.00 85.50 72 PHE A CA 1
ATOM 523 C C . PHE A 1 72 ? -0.986 4.631 -2.980 1.00 85.50 72 PHE A C 1
ATOM 525 O O . PHE A 1 72 ? -1.501 4.080 -3.954 1.00 85.50 72 PHE A O 1
ATOM 532 N N . ARG A 1 73 ? -1.114 4.141 -1.750 1.00 87.56 73 ARG A N 1
ATOM 533 C CA . ARG A 1 73 ? -2.023 3.055 -1.370 1.00 87.56 73 ARG A CA 1
ATOM 534 C C . ARG A 1 73 ? -2.797 3.495 -0.150 1.00 87.56 73 ARG A C 1
ATOM 536 O O . ARG A 1 73 ? -2.202 4.035 0.773 1.00 87.56 73 ARG A O 1
ATOM 543 N N . GLU A 1 74 ? -4.090 3.233 -0.135 1.00 89.88 74 GLU A N 1
ATOM 544 C CA . GLU A 1 74 ? -4.945 3.478 1.022 1.00 89.88 74 GLU A CA 1
ATOM 545 C C . GLU A 1 74 ? -5.354 2.145 1.641 1.00 89.88 74 GLU A C 1
ATOM 547 O O . GLU A 1 74 ? -5.631 1.187 0.919 1.00 89.88 74 GLU A O 1
ATOM 552 N N . CYS A 1 75 ? -5.372 2.067 2.969 1.00 90.50 75 CYS A N 1
ATOM 553 C CA . CYS A 1 75 ? -5.948 0.920 3.660 1.00 90.50 75 CYS A CA 1
ATOM 554 C C . CYS A 1 75 ? -7.476 1.001 3.594 1.00 90.50 75 CYS A C 1
ATOM 556 O O . CYS A 1 75 ? -8.076 1.829 4.283 1.00 90.50 75 CYS A O 1
ATOM 558 N N . VAL A 1 76 ?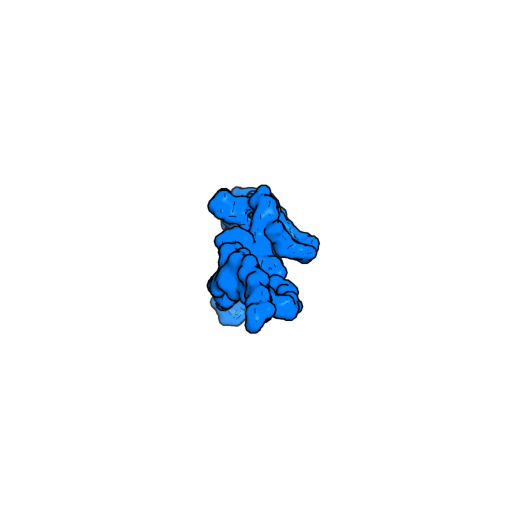 -8.085 0.142 2.775 1.00 91.25 76 VAL A N 1
ATOM 559 C CA . VAL A 1 76 ? -9.532 0.115 2.539 1.00 91.25 76 VAL A CA 1
ATOM 560 C C . VAL A 1 76 ? -10.148 -1.186 3.036 1.00 91.25 76 VAL A C 1
ATOM 562 O O . VAL A 1 76 ? -9.479 -2.219 3.122 1.00 91.25 76 VAL A O 1
ATOM 565 N N . PHE A 1 77 ? -11.441 -1.129 3.337 1.00 89.44 77 PHE A N 1
ATOM 566 C CA . PHE A 1 77 ? -12.280 -2.303 3.520 1.00 89.44 77 PHE A CA 1
ATOM 567 C C . PHE A 1 77 ? -12.839 -2.745 2.164 1.00 89.44 77 PHE A C 1
ATOM 569 O O . PHE A 1 77 ? -13.695 -2.070 1.593 1.00 89.44 77 PHE A O 1
ATOM 576 N N . ASP A 1 78 ? -12.344 -3.865 1.651 1.00 88.19 78 ASP A N 1
ATOM 577 C CA . ASP A 1 78 ? -12.888 -4.517 0.462 1.00 88.19 78 ASP A CA 1
ATOM 578 C C . ASP A 1 78 ? -12.811 -6.039 0.675 1.00 88.19 78 ASP A C 1
ATOM 580 O O . ASP A 1 78 ? -11.725 -6.624 0.580 1.00 88.19 78 ASP A O 1
ATOM 584 N N . PRO A 1 79 ? -13.936 -6.674 1.055 1.00 87.44 79 PRO A N 1
ATOM 585 C CA . PRO A 1 79 ? -13.964 -8.079 1.423 1.00 87.44 79 PRO A CA 1
ATOM 586 C C . PRO A 1 79 ? -13.702 -8.959 0.203 1.00 87.44 79 PRO A C 1
ATOM 588 O O . PRO A 1 79 ? -14.495 -9.018 -0.737 1.00 87.44 79 PRO A O 1
ATOM 591 N N . GLN A 1 80 ? -12.580 -9.675 0.235 1.00 85.06 80 GLN A N 1
ATOM 592 C CA . GLN A 1 80 ? -12.186 -10.605 -0.816 1.00 85.06 80 GLN A CA 1
ATOM 593 C C . GLN A 1 80 ? -12.584 -12.046 -0.474 1.00 85.06 80 GLN A C 1
ATOM 595 O O . GLN A 1 80 ? -12.636 -12.412 0.701 1.00 85.06 80 GLN A O 1
ATOM 600 N N . PRO A 1 81 ? -12.806 -12.910 -1.485 1.00 86.19 81 PRO A N 1
ATOM 601 C CA . PRO A 1 81 ? -13.237 -14.298 -1.277 1.00 86.19 81 PRO A CA 1
ATOM 602 C C . PRO A 1 81 ? -12.225 -15.155 -0.499 1.00 86.19 81 PRO A C 1
ATOM 604 O O . PRO A 1 81 ? -12.568 -16.231 -0.028 1.00 86.19 81 PRO A O 1
ATOM 607 N N . ASP A 1 82 ? -10.993 -14.666 -0.346 1.00 84.19 82 ASP A N 1
ATOM 608 C CA . ASP A 1 82 ? -9.918 -15.256 0.459 1.00 84.19 82 ASP A CA 1
ATOM 609 C C . ASP A 1 82 ? -10.149 -15.105 1.983 1.00 84.19 82 ASP A C 1
ATOM 611 O O . ASP A 1 82 ? -9.380 -15.620 2.786 1.00 84.19 82 ASP A O 1
ATOM 615 N N . GLY A 1 83 ? -11.199 -14.379 2.398 1.00 80.94 83 GLY A N 1
ATOM 616 C CA . GLY A 1 83 ? -11.525 -14.114 3.808 1.00 80.94 83 GLY A CA 1
ATOM 617 C C . GLY A 1 83 ? -10.830 -12.880 4.389 1.00 80.94 83 GLY A C 1
ATOM 618 O O . GLY A 1 83 ? -10.989 -12.570 5.567 1.00 80.94 83 GLY A O 1
ATOM 619 N N . ARG A 1 84 ? -10.067 -12.152 3.569 1.00 80.38 84 ARG A N 1
ATOM 620 C CA . ARG A 1 84 ? -9.427 -10.890 3.946 1.00 80.38 84 ARG A CA 1
ATOM 621 C C . ARG A 1 84 ? -10.372 -9.713 3.718 1.00 80.38 84 ARG A C 1
ATOM 623 O O . ARG A 1 84 ? -10.880 -9.517 2.617 1.00 80.38 84 ARG A O 1
ATOM 630 N N . GLU A 1 85 ? -10.577 -8.926 4.765 1.00 86.25 85 GLU A N 1
ATOM 631 C CA . GLU A 1 85 ? -11.529 -7.808 4.771 1.00 86.25 85 GLU A CA 1
ATOM 632 C C . GLU A 1 85 ? -10.859 -6.445 4.554 1.00 86.25 85 GLU A C 1
ATOM 634 O O . GLU A 1 85 ? -11.454 -5.539 3.977 1.00 86.25 85 GLU A O 1
ATOM 639 N N . TYR A 1 86 ? -9.601 -6.309 4.982 1.00 88.44 86 TYR A N 1
ATOM 640 C CA . TYR A 1 86 ? -8.849 -5.056 4.948 1.00 88.44 86 TYR A CA 1
ATOM 641 C C . TYR A 1 86 ? -7.528 -5.242 4.214 1.00 88.44 86 TYR A C 1
ATOM 643 O O . TYR A 1 86 ? -6.747 -6.141 4.537 1.00 88.44 86 TYR A O 1
ATOM 651 N N . TRP A 1 87 ? -7.257 -4.384 3.234 1.00 89.06 87 TRP A N 1
ATOM 652 C CA . TRP A 1 87 ? -6.021 -4.437 2.459 1.00 89.06 87 TRP A CA 1
ATOM 653 C C . TRP A 1 87 ? -5.688 -3.085 1.815 1.00 89.06 87 TRP A C 1
ATOM 655 O O . TRP A 1 87 ? -6.488 -2.152 1.781 1.00 89.06 87 TRP A O 1
ATOM 665 N N . LEU A 1 88 ? -4.451 -2.964 1.335 1.00 88.81 88 LEU A N 1
ATOM 666 C CA . LEU A 1 88 ? -3.975 -1.768 0.649 1.00 88.81 88 LEU A CA 1
ATOM 667 C C . LEU A 1 88 ? -4.506 -1.725 -0.785 1.00 88.81 88 LEU A C 1
ATOM 669 O O . LEU A 1 88 ? -4.052 -2.500 -1.624 1.00 88.81 88 LEU A O 1
ATOM 673 N N . SER A 1 89 ? -5.410 -0.788 -1.064 1.00 86.88 89 SER A N 1
ATOM 674 C CA . SER A 1 89 ? -6.056 -0.597 -2.366 1.00 86.88 89 SER A CA 1
ATOM 675 C C . SER A 1 89 ? -5.064 -0.590 -3.524 1.00 86.88 89 SER A C 1
ATOM 677 O O . SER A 1 89 ? -4.163 0.237 -3.551 1.00 86.88 89 SER A O 1
ATOM 679 N N . GLY A 1 90 ? -5.267 -1.442 -4.527 1.00 80.88 90 GLY A N 1
ATOM 680 C CA . GLY A 1 90 ? -4.445 -1.504 -5.738 1.00 80.88 90 GLY A CA 1
ATOM 681 C C . GLY A 1 90 ? -3.605 -2.776 -5.872 1.00 80.88 90 GLY A C 1
ATOM 682 O O . GLY A 1 90 ? -3.798 -3.776 -5.190 1.00 80.88 90 GLY A O 1
ATOM 683 N N . ARG A 1 91 ? -2.671 -2.770 -6.826 1.00 78.44 91 ARG A N 1
ATOM 684 C CA . ARG A 1 91 ? -1.782 -3.921 -7.057 1.00 78.44 91 ARG A CA 1
ATOM 685 C C . ARG A 1 91 ? -0.641 -3.925 -6.042 1.00 78.44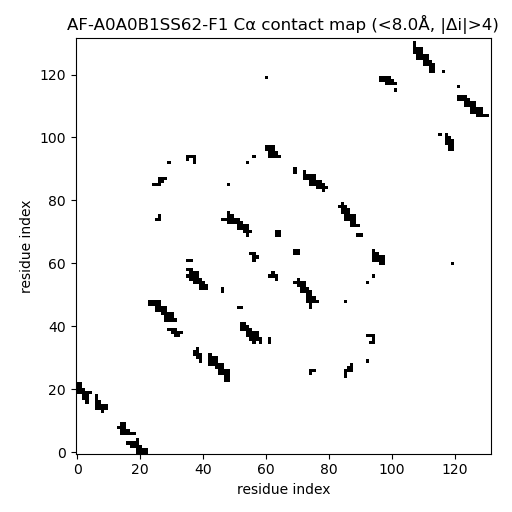 91 ARG A C 1
ATOM 687 O O . ARG A 1 91 ? -0.324 -2.884 -5.457 1.00 78.44 91 ARG A O 1
ATOM 694 N N . VAL A 1 92 ? 0.017 -5.074 -5.899 1.00 75.81 92 VAL A N 1
ATOM 695 C CA . VAL A 1 92 ? 1.274 -5.204 -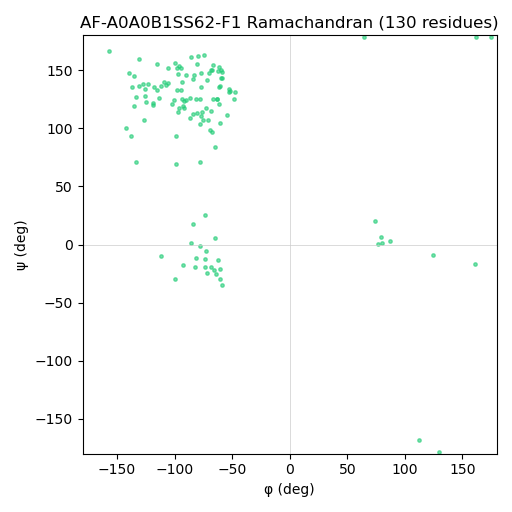5.143 1.00 75.81 92 VAL A CA 1
ATOM 696 C C . VAL A 1 92 ? 2.236 -4.091 -5.569 1.00 75.81 92 VAL A C 1
ATOM 698 O O . VAL A 1 92 ? 2.382 -3.828 -6.765 1.00 75.81 92 VAL A O 1
ATOM 701 N N . ALA A 1 93 ? 2.828 -3.387 -4.601 1.00 77.81 93 ALA A N 1
ATOM 702 C CA . ALA A 1 93 ? 3.803 -2.351 -4.911 1.00 77.81 93 ALA A CA 1
ATOM 703 C C . ALA A 1 93 ? 5.133 -3.018 -5.254 1.00 77.81 93 ALA A C 1
ATOM 705 O O . ALA A 1 93 ? 5.849 -3.500 -4.380 1.00 77.81 93 ALA A O 1
ATOM 706 N N . ASP A 1 94 ? 5.427 -3.048 -6.540 1.00 82.94 94 ASP A N 1
ATOM 707 C CA . ASP A 1 94 ? 6.711 -3.458 -7.076 1.00 82.94 94 ASP A CA 1
ATOM 708 C C . ASP A 1 94 ? 7.103 -2.448 -8.156 1.00 82.94 94 ASP A C 1
ATOM 710 O O . ASP A 1 94 ? 6.226 -1.909 -8.842 1.00 82.94 94 ASP A O 1
ATOM 714 N N . CYS A 1 95 ? 8.398 -2.158 -8.280 1.00 84.56 95 CYS A N 1
ATOM 715 C CA . CYS A 1 95 ? 8.910 -1.318 -9.360 1.00 84.56 95 CYS A CA 1
ATOM 716 C C . CYS A 1 95 ? 9.456 -2.253 -10.452 1.00 84.56 95 CYS A C 1
ATOM 718 O O . CYS A 1 95 ? 10.614 -2.680 -10.364 1.00 84.56 95 CYS A O 1
ATOM 720 N N . PRO A 1 96 ? 8.649 -2.619 -11.464 1.00 83.75 96 PRO A N 1
ATOM 721 C CA . PRO A 1 96 ? 9.107 -3.503 -12.522 1.00 83.75 96 PRO A CA 1
ATOM 722 C C . PRO A 1 96 ? 10.192 -2.823 -13.361 1.00 83.75 96 PRO A C 1
ATOM 724 O O . PRO A 1 96 ? 10.267 -1.598 -13.460 1.00 83.75 96 PRO A O 1
ATOM 727 N N . LEU A 1 97 ? 11.040 -3.640 -13.988 1.00 84.50 97 LEU A N 1
ATOM 728 C CA . LEU A 1 97 ? 11.992 -3.158 -14.988 1.00 84.50 97 LEU A CA 1
ATOM 729 C C . LEU A 1 97 ? 11.248 -2.500 -16.144 1.00 84.50 97 LEU A C 1
ATOM 731 O O . LEU A 1 97 ? 10.198 -2.994 -16.558 1.00 84.50 97 LEU A O 1
ATOM 735 N N . VAL A 1 98 ? 11.838 -1.427 -16.676 1.00 84.00 98 VAL A N 1
ATOM 736 C CA . VAL A 1 98 ? 11.336 -0.812 -17.899 1.00 84.00 98 VAL A CA 1
ATOM 737 C C . VAL A 1 98 ? 11.341 -1.829 -19.027 1.00 84.00 98 VAL A C 1
ATOM 739 O O . VAL A 1 98 ? 12.235 -2.676 -19.141 1.00 84.00 98 VAL A O 1
ATOM 742 N N . ASP A 1 99 ? 10.307 -1.700 -19.836 1.00 83.81 99 ASP A N 1
ATOM 743 C CA . ASP A 1 99 ? 9.886 -2.687 -20.792 1.00 83.81 99 ASP A CA 1
ATOM 744 C C . ASP A 1 99 ? 9.793 -2.023 -22.157 1.00 83.81 99 ASP A C 1
ATOM 746 O O . ASP A 1 99 ? 8.935 -1.169 -22.381 1.00 83.81 99 ASP A O 1
ATOM 750 N N . CYS A 1 100 ? 10.736 -2.337 -23.042 1.00 79.38 100 CYS A N 1
ATOM 751 C CA . CYS A 1 100 ? 10.826 -1.668 -24.339 1.00 79.38 100 CYS A CA 1
ATOM 752 C C . CYS A 1 100 ? 9.840 -2.248 -25.365 1.00 79.38 100 CYS A C 1
ATOM 754 O O . CYS A 1 100 ? 9.655 -1.661 -26.430 1.00 79.38 100 CYS A O 1
ATOM 756 N N . GLY A 1 101 ? 9.221 -3.392 -25.054 1.00 78.25 101 GLY A N 1
ATOM 757 C CA . GLY A 1 101 ? 8.484 -4.192 -26.021 1.00 78.25 101 GLY A CA 1
ATOM 758 C C . GLY A 1 101 ? 9.387 -4.769 -27.123 1.00 78.25 101 GLY A C 1
ATOM 759 O O . GLY A 1 101 ? 10.605 -4.558 -27.132 1.00 78.25 101 GLY A O 1
ATOM 760 N N . PRO A 1 102 ? 8.811 -5.542 -28.057 1.00 80.38 102 PRO A N 1
ATOM 761 C CA . PRO A 1 102 ? 9.558 -6.038 -29.202 1.00 80.38 102 PRO A CA 1
ATOM 762 C C . PRO A 1 102 ? 10.082 -4.862 -30.047 1.00 80.38 102 PRO A C 1
ATOM 764 O O . PRO A 1 102 ? 9.326 -3.921 -30.314 1.00 80.38 102 PRO A O 1
ATOM 767 N N . PRO A 1 103 ? 11.354 -4.899 -30.490 1.00 77.38 103 PRO A N 1
ATOM 768 C CA . PRO A 1 103 ? 11.883 -3.877 -31.380 1.00 77.38 103 PRO A CA 1
ATOM 769 C C . PRO A 1 103 ? 11.097 -3.853 -32.704 1.00 77.38 103 PRO A C 1
ATOM 771 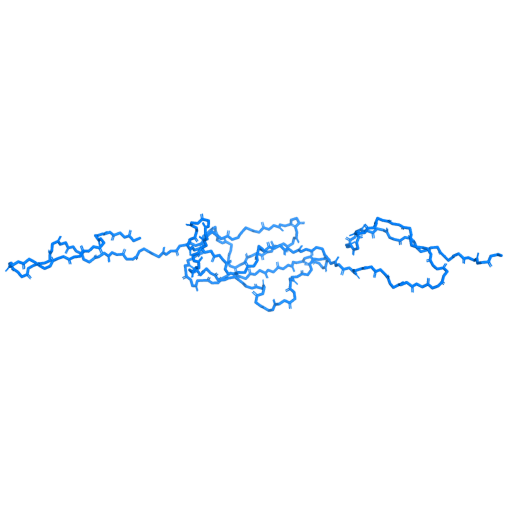O O . PRO A 1 103 ? 10.548 -4.878 -33.122 1.00 77.38 103 PRO A O 1
ATOM 774 N N . PRO A 1 104 ? 11.033 -2.698 -33.391 1.00 79.62 104 PRO A N 1
ATOM 775 C CA . PRO A 1 104 ? 10.354 -2.595 -34.678 1.00 79.62 104 PRO A CA 1
ATOM 776 C C . PRO A 1 104 ? 11.000 -3.533 -35.703 1.00 79.62 104 PRO A C 1
ATOM 778 O O . PRO A 1 104 ? 12.222 -3.591 -35.807 1.00 79.62 104 PRO A O 1
ATOM 781 N N . MET A 1 105 ? 10.190 -4.249 -36.487 1.00 72.56 105 MET A N 1
ATOM 782 C CA . MET A 1 105 ? 10.708 -5.115 -37.549 1.00 72.56 105 MET A CA 1
ATOM 783 C C . MET A 1 105 ? 11.225 -4.269 -38.720 1.00 72.56 105 MET A C 1
ATOM 785 O O . MET A 1 105 ? 10.456 -3.552 -39.359 1.00 72.56 105 MET A O 1
ATOM 789 N N . LEU A 1 106 ? 12.524 -4.359 -39.010 1.00 79.06 106 LEU A N 1
ATOM 790 C CA . LEU A 1 106 ? 13.174 -3.714 -40.155 1.00 79.06 106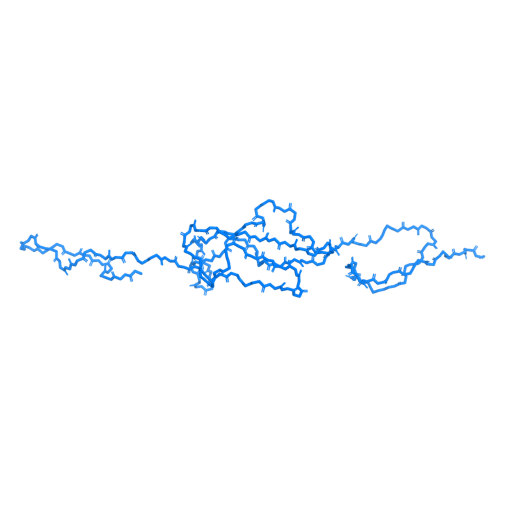 LEU A CA 1
ATOM 791 C C . LEU A 1 106 ? 13.509 -4.765 -41.227 1.00 79.06 106 LEU A C 1
ATOM 793 O O . LEU A 1 106 ? 13.966 -5.862 -40.906 1.00 79.06 106 LEU A O 1
ATOM 797 N N . ALA A 1 107 ? 13.294 -4.442 -42.507 1.00 75.75 107 ALA A N 1
ATOM 798 C CA . ALA A 1 107 ? 13.597 -5.352 -43.615 1.00 75.75 107 ALA A CA 1
ATOM 799 C C . ALA A 1 107 ? 15.107 -5.651 -43.685 1.00 75.75 107 ALA A C 1
ATOM 801 O O . ALA A 1 107 ? 15.918 -4.731 -43.751 1.00 75.75 107 ALA A O 1
ATOM 802 N N . GLY A 1 108 ? 15.480 -6.935 -43.662 1.00 66.81 108 GLY A N 1
ATOM 803 C CA . GLY A 1 108 ? 16.881 -7.379 -43.659 1.00 66.81 108 GLY A CA 1
ATOM 804 C C . GLY A 1 108 ? 17.578 -7.321 -42.293 1.00 66.81 108 GLY A C 1
ATOM 805 O O . GLY A 1 108 ? 18.752 -7.673 -42.202 1.00 66.81 108 GLY A O 1
ATOM 806 N N . ALA A 1 109 ? 16.885 -6.908 -41.227 1.00 67.00 109 ALA A N 1
ATOM 807 C CA . ALA A 1 109 ? 17.426 -6.940 -39.874 1.00 67.00 109 ALA A CA 1
ATOM 808 C C . ALA A 1 109 ? 17.071 -8.262 -39.183 1.00 67.00 109 ALA A C 1
ATOM 810 O O . ALA A 1 109 ? 15.896 -8.606 -39.042 1.00 67.00 109 ALA A O 1
ATOM 811 N N . VAL A 1 110 ? 18.090 -8.982 -38.719 1.00 70.69 110 VAL A N 1
ATOM 812 C CA . VAL A 1 110 ? 17.932 -10.134 -37.829 1.00 70.69 110 VAL A CA 1
ATOM 813 C C . VAL A 1 110 ? 18.250 -9.671 -36.412 1.00 70.69 110 VAL A C 1
ATOM 815 O O . VAL A 1 110 ? 19.312 -9.098 -36.163 1.00 70.69 110 VAL A O 1
ATOM 818 N N . TYR A 1 111 ? 17.309 -9.883 -35.493 1.00 69.81 111 TYR A N 1
ATOM 819 C CA . TYR A 1 111 ? 17.497 -9.616 -34.070 1.00 69.81 111 TYR A CA 1
ATOM 820 C C . TYR A 1 111 ? 17.879 -10.925 -33.382 1.00 69.81 111 TYR A C 1
ATOM 822 O O . TYR A 1 111 ? 17.077 -11.855 -33.332 1.00 69.81 111 TYR A O 1
ATOM 830 N N . GLU A 1 112 ? 19.101 -11.001 -32.868 1.00 68.50 112 GLU A N 1
ATOM 831 C CA . GLU A 1 112 ? 19.588 -12.142 -32.094 1.00 68.50 112 GLU A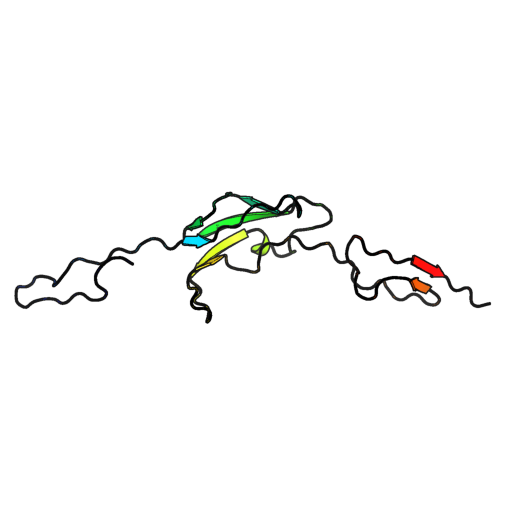 CA 1
ATOM 832 C C . GLU A 1 112 ? 19.424 -11.836 -30.595 1.00 68.50 112 GLU A C 1
ATOM 834 O O . GLU A 1 112 ? 19.992 -10.859 -30.100 1.00 68.50 112 GLU A O 1
ATOM 839 N N . GLY A 1 113 ? 18.602 -12.618 -29.885 1.00 69.88 113 GLY A N 1
ATOM 840 C CA . GLY A 1 113 ? 18.298 -12.412 -28.464 1.00 69.88 113 GLY A CA 1
ATOM 841 C C . GLY A 1 113 ? 17.225 -13.361 -27.911 1.00 69.88 113 GLY A C 1
ATOM 842 O O . GLY A 1 113 ? 16.669 -14.192 -28.634 1.00 69.88 113 GLY A O 1
ATOM 843 N N . ASP A 1 114 ? 16.933 -13.236 -26.613 1.00 70.06 114 ASP A N 1
ATOM 844 C CA . ASP A 1 114 ? 15.898 -14.020 -25.927 1.00 70.06 114 ASP A CA 1
ATOM 845 C C . ASP A 1 114 ? 14.496 -13.497 -26.281 1.00 70.06 114 ASP A C 1
ATOM 847 O O . ASP A 1 114 ? 14.123 -12.361 -25.963 1.00 70.06 114 ASP A O 1
ATOM 851 N N . HIS A 1 115 ? 13.717 -14.328 -26.973 1.00 66.31 115 HIS A N 1
ATOM 852 C CA . HIS A 1 115 ? 12.375 -13.983 -27.432 1.00 66.31 115 HIS A CA 1
ATOM 853 C C . HIS A 1 115 ? 11.430 -13.837 -26.229 1.00 66.31 115 HIS A C 1
ATOM 855 O O . HIS A 1 115 ? 10.888 -14.819 -25.731 1.00 66.31 115 HIS A O 1
ATOM 861 N N . GLY A 1 116 ? 11.221 -12.598 -25.776 1.00 66.62 116 GLY A N 1
ATOM 862 C CA . GLY A 1 116 ? 10.341 -12.270 -24.647 1.00 66.62 116 GLY A CA 1
ATOM 863 C C . GLY A 1 116 ? 11.013 -11.487 -23.516 1.00 66.62 116 GLY A C 1
ATOM 864 O O . GLY A 1 116 ? 10.310 -10.970 -22.649 1.00 66.62 116 GLY A O 1
ATOM 865 N N . ASN A 1 117 ? 12.343 -11.325 -23.529 1.00 70.88 117 ASN A N 1
ATOM 866 C CA . ASN A 1 117 ? 13.065 -10.495 -22.560 1.00 70.88 117 ASN A CA 1
ATOM 867 C C . ASN A 1 117 ? 13.399 -9.108 -23.127 1.00 70.88 117 ASN A C 1
ATOM 869 O O . ASN A 1 117 ? 14.551 -8.762 -23.351 1.00 70.88 117 ASN A O 1
ATOM 873 N N . TYR A 1 118 ? 12.379 -8.277 -23.332 1.00 77.12 118 TYR A N 1
ATOM 874 C CA . TYR A 1 118 ? 12.528 -6.867 -23.734 1.00 77.12 118 TYR A CA 1
ATOM 875 C C . TYR A 1 118 ? 12.771 -5.914 -22.543 1.00 77.12 118 TYR A C 1
ATOM 877 O O . TYR A 1 118 ? 12.570 -4.700 -22.640 1.00 77.12 118 TYR A O 1
ATOM 885 N N . LYS A 1 119 ? 13.170 -6.469 -21.392 1.00 78.62 119 LYS A N 1
ATOM 886 C CA . LYS A 1 119 ? 13.462 -5.717 -20.170 1.00 78.62 119 LYS A CA 1
ATOM 887 C C . LYS A 1 119 ? 14.861 -5.120 -20.232 1.00 78.62 119 LYS A C 1
ATOM 889 O O . LYS A 1 119 ? 15.747 -5.652 -20.895 1.00 78.62 119 LYS A O 1
ATOM 894 N N . VAL A 1 120 ? 15.084 -4.046 -19.481 1.00 69.25 120 VAL A N 1
ATOM 895 C CA . VAL A 1 120 ? 16.396 -3.385 -19.357 1.00 69.25 120 VAL A CA 1
ATOM 896 C C . VAL A 1 120 ? 17.455 -4.271 -18.680 1.00 69.25 120 VAL A C 1
ATOM 898 O O . VAL A 1 120 ? 17.663 -4.231 -17.473 1.00 69.25 120 VAL A O 1
ATOM 901 N N . SER A 1 121 ? 18.073 -5.113 -19.506 1.00 62.84 121 SER A N 1
ATOM 902 C CA . SER A 1 121 ? 19.199 -6.038 -19.281 1.00 62.84 121 SER A CA 1
ATOM 903 C C . SER A 1 121 ? 19.227 -7.108 -20.384 1.00 62.84 121 SER A C 1
ATOM 905 O O . SER A 1 121 ? 20.233 -7.795 -20.535 1.00 62.84 121 SER A O 1
ATOM 907 N N . GLY A 1 122 ? 18.122 -7.275 -21.125 1.00 60.97 122 GLY A N 1
ATOM 908 C CA . GLY A 1 122 ? 18.035 -8.128 -22.303 1.00 60.97 122 GLY A CA 1
ATOM 909 C C . GLY A 1 122 ? 18.909 -7.580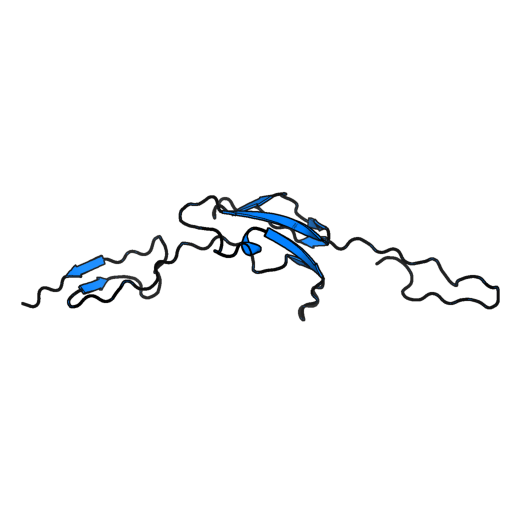 -23.429 1.00 60.97 122 GLY A C 1
ATOM 910 O O . GLY A 1 122 ? 18.809 -6.410 -23.798 1.00 60.97 122 GLY A O 1
ATOM 911 N N . GLY A 1 123 ? 19.809 -8.416 -23.940 1.00 59.47 123 GLY A N 1
ATOM 912 C CA . GLY A 1 123 ? 20.648 -8.085 -25.085 1.00 59.47 123 GLY A CA 1
ATOM 913 C C . GLY A 1 123 ? 19.953 -8.491 -26.377 1.00 59.47 123 GLY A C 1
ATOM 914 O O . GLY A 1 123 ? 19.609 -9.659 -26.538 1.00 59.47 123 GLY A O 1
ATOM 915 N N . PHE A 1 124 ? 19.779 -7.540 -27.295 1.00 63.22 124 PHE A N 1
ATOM 916 C CA . PHE A 1 124 ? 19.420 -7.826 -28.682 1.00 63.22 124 PHE A CA 1
ATOM 917 C C . PHE A 1 124 ? 20.527 -7.299 -29.584 1.00 63.22 124 PHE A C 1
ATOM 919 O O . PHE A 1 124 ? 20.821 -6.102 -29.579 1.00 63.22 124 PHE A O 1
ATOM 926 N N . SER A 1 125 ? 21.146 -8.191 -30.347 1.00 61.94 125 SER A N 1
ATOM 927 C CA . SER A 1 125 ? 22.110 -7.819 -31.377 1.00 61.94 125 SER A CA 1
ATOM 928 C C . SER A 1 125 ? 21.381 -7.698 -32.711 1.00 61.94 125 SER A C 1
ATOM 930 O O . SER A 1 125 ? 20.691 -8.629 -33.121 1.00 61.94 125 SER A O 1
ATOM 932 N N . GLN A 1 126 ? 21.499 -6.551 -33.383 1.00 60.12 126 GLN A N 1
ATOM 933 C CA . GLN A 1 126 ? 20.985 -6.378 -34.740 1.00 60.12 126 GLN A CA 1
ATOM 934 C C . GLN A 1 126 ? 22.098 -6.716 -35.734 1.00 60.12 126 GLN A C 1
ATOM 936 O O . GLN A 1 126 ? 23.112 -6.022 -35.789 1.00 60.12 126 GLN A O 1
ATOM 941 N N . THR A 1 127 ? 21.897 -7.744 -36.553 1.00 62.72 127 THR A N 1
ATOM 942 C CA . THR A 1 127 ? 22.722 -7.990 -37.741 1.00 62.72 127 THR A CA 1
ATOM 943 C C . THR A 1 127 ? 21.955 -7.542 -38.983 1.00 62.72 127 THR A C 1
ATOM 945 O O . THR A 1 127 ? 20.855 -8.025 -39.254 1.00 62.72 127 THR A O 1
ATOM 948 N N . LEU A 1 128 ? 22.521 -6.593 -39.742 1.00 57.91 128 LEU A N 1
ATOM 949 C CA . LEU A 1 128 ? 22.064 -6.322 -41.106 1.00 57.91 128 LEU A CA 1
ATOM 950 C C . LEU A 1 128 ? 22.499 -7.501 -41.977 1.00 57.91 128 LEU A C 1
ATOM 952 O O . LEU A 1 128 ? 23.681 -7.647 -42.293 1.00 57.91 128 LEU A O 1
ATOM 956 N N . GLY A 1 129 ? 21.542 -8.336 -42.367 1.00 56.12 129 GLY A N 1
ATOM 957 C CA . GLY A 1 129 ? 21.746 -9.304 -43.427 1.00 56.12 129 GLY A CA 1
ATOM 958 C C . GLY A 1 129 ? 21.883 -8.551 -44.743 1.00 56.12 129 GLY A C 1
ATOM 959 O O . GLY A 1 129 ? 20.884 -8.159 -45.341 1.00 56.12 129 GLY A O 1
ATOM 960 N N . LEU A 1 130 ? 23.119 -8.327 -45.191 1.00 46.94 130 LEU A N 1
ATOM 961 C CA . LEU A 1 130 ? 23.385 -8.054 -46.601 1.00 46.94 130 LEU A CA 1
ATOM 962 C C . LEU A 1 130 ? 22.771 -9.216 -47.395 1.00 46.94 130 LEU A C 1
ATOM 964 O O . LEU A 1 130 ? 23.244 -10.346 -47.281 1.00 46.94 130 LEU A O 1
ATOM 968 N N . LEU A 1 131 ? 21.704 -8.952 -48.158 1.00 46.34 131 LEU A N 1
ATOM 969 C CA . LEU A 1 131 ? 21.351 -9.826 -49.273 1.00 46.34 131 LEU A CA 1
ATOM 970 C C . LEU A 1 131 ? 22.548 -9.790 -50.229 1.00 46.34 131 LEU A C 1
ATOM 972 O O . LEU A 1 131 ? 22.779 -8.770 -50.881 1.00 46.34 131 LEU A O 1
ATOM 976 N N . VAL A 1 132 ? 23.335 -10.866 -50.220 1.00 39.47 132 VAL A N 1
ATOM 977 C CA . VAL A 1 132 ? 24.346 -11.165 -51.241 1.00 39.47 132 VAL A CA 1
ATOM 978 C C . VAL A 1 132 ? 23.651 -11.808 -52.431 1.00 39.47 132 VAL A C 1
ATOM 980 O O . VAL A 1 132 ? 22.773 -12.667 -52.186 1.00 39.47 132 VAL A O 1
#

Foldseek 3Di:
DAWDPDWDQDPVRDIPTDDGDDDFDKAQDDAADVVQQWDKPPHDRIDTAQDKIAIARPDPQFHQDPDPVSRMWGFHQDQDPVRDGTYTPDDDGGRDGDAPDDDDDDVQWDWDWDDPPRGVVTDTDTDRRDPD

Sequence (132 aa):
MMGPEFLQCLSDGMWNGTAPFCLPATCQGLKNNSSVGLFVSPENSTVAHGQNVSIVCTHQNRPAHSSPLSSFRECVFDPQPDGREYWLSGRVADCPLVDCGPPPMLAGAVYEGDHGNYKVSGGFSQTLGLLV

pLDDT: mean 80.2, std 10.61, range [39.47, 93.62]

Secondary structure (DSSP, 8-state):
-BS-S---B-TTS-BSSPPPB-PPPEEEPPPPBTTTTEEEES--SEEETT-EEEEEE--TTSPPPS-GGGSEEEEEE---TTS--EEESSS----PPPB--SPPP-TTEEEES-TT--BTT---EEEE----